Protein AF-A0A0V0GJ50-F1 (afdb_monomer_lite)

Organism: Solanum chacoense (NCBI:txid4108)

Structure (mmCIF, N/CA/C/O backbone):
data_AF-A0A0V0GJ50-F1
#
_entry.id   AF-A0A0V0GJ50-F1
#
loop_
_atom_site.group_PDB
_atom_site.id
_atom_site.type_symbol
_atom_site.label_atom_id
_atom_site.label_alt_id
_atom_site.label_comp_id
_atom_site.label_asym_id
_atom_site.label_entity_id
_atom_site.label_seq_id
_atom_site.pdbx_PDB_ins_code
_atom_site.Cartn_x
_atom_site.Cartn_y
_atom_site.Cartn_z
_atom_site.occupancy
_atom_site.B_iso_or_equiv
_atom_site.auth_seq_id
_atom_site.auth_comp_id
_atom_site.auth_asym_id
_atom_site.auth_atom_id
_atom_site.pdbx_PDB_model_num
ATOM 1 N N . MET A 1 1 ? 9.842 1.227 -31.474 1.00 52.62 1 MET A N 1
ATOM 2 C CA . MET A 1 1 ? 10.085 2.684 -31.326 1.00 52.62 1 MET A CA 1
ATOM 3 C C . MET A 1 1 ? 11.470 2.994 -30.755 1.00 52.62 1 MET A C 1
ATOM 5 O O . MET A 1 1 ? 12.160 3.793 -31.361 1.00 52.62 1 MET A O 1
ATOM 9 N N . LEU A 1 2 ? 11.927 2.341 -29.675 1.00 54.19 2 LEU A N 1
ATOM 10 C CA . LEU A 1 2 ? 13.280 2.541 -29.112 1.00 54.19 2 LEU A CA 1
ATOM 11 C C . LEU A 1 2 ? 14.427 2.216 -30.092 1.00 54.19 2 LEU A C 1
ATOM 13 O O . LEU A 1 2 ? 15.342 3.015 -30.232 1.00 54.19 2 LEU A O 1
ATOM 17 N N . LEU A 1 3 ? 14.342 1.101 -30.825 1.00 55.25 3 LEU A N 1
ATOM 18 C CA . LEU A 1 3 ? 15.394 0.654 -31.756 1.00 55.25 3 LEU A CA 1
ATOM 19 C C . LEU A 1 3 ? 15.713 1.666 -32.874 1.00 55.25 3 LEU A C 1
ATOM 21 O O . LEU A 1 3 ? 16.877 1.872 -33.199 1.00 55.25 3 LEU A O 1
ATOM 25 N N . LEU A 1 4 ? 14.694 2.347 -33.412 1.00 55.47 4 LEU A N 1
ATOM 26 C CA . LEU A 1 4 ? 14.863 3.349 -34.475 1.00 55.47 4 LEU A CA 1
ATOM 27 C C . LEU A 1 4 ? 15.578 4.616 -33.974 1.00 55.47 4 LEU A C 1
ATOM 29 O O . LEU A 1 4 ? 16.337 5.227 -34.723 1.00 55.47 4 LEU A O 1
ATOM 33 N N . CYS A 1 5 ? 15.381 4.997 -32.706 1.00 56.75 5 CYS A N 1
ATOM 34 C CA . CYS A 1 5 ? 16.052 6.156 -32.112 1.00 56.75 5 CYS A CA 1
ATOM 35 C C . CYS A 1 5 ? 17.549 5.907 -31.877 1.00 56.75 5 CYS A C 1
ATOM 37 O O . CYS A 1 5 ? 18.347 6.823 -32.055 1.00 56.75 5 CYS A O 1
ATOM 39 N N . VAL A 1 6 ? 17.939 4.681 -31.509 1.00 58.84 6 VAL A N 1
ATOM 40 C CA . VAL A 1 6 ? 19.347 4.347 -31.229 1.00 58.84 6 VAL A CA 1
ATOM 41 C C . VAL A 1 6 ? 20.166 4.240 -32.520 1.00 58.84 6 VAL A C 1
ATOM 43 O O . VAL A 1 6 ? 21.271 4.774 -32.593 1.00 58.84 6 VAL A O 1
ATOM 46 N N . HIS A 1 7 ? 19.573 3.680 -33.580 1.00 60.38 7 HIS A N 1
ATOM 47 C CA . HIS A 1 7 ? 20.211 3.585 -34.897 1.00 60.38 7 HIS A CA 1
ATOM 48 C C . HIS A 1 7 ? 20.483 4.962 -35.530 1.00 60.38 7 HIS A C 1
ATOM 50 O O . HIS A 1 7 ? 21.478 5.141 -36.228 1.00 60.38 7 HIS A O 1
ATOM 56 N N . ARG A 1 8 ? 19.620 5.953 -35.257 1.00 60.78 8 ARG A N 1
ATOM 57 C CA . ARG A 1 8 ? 19.763 7.337 -35.745 1.00 60.78 8 ARG A CA 1
ATOM 58 C C . ARG A 1 8 ? 20.894 8.109 -35.052 1.00 60.78 8 ARG A C 1
ATOM 60 O O . ARG A 1 8 ? 21.393 9.073 -35.619 1.00 60.78 8 ARG A O 1
ATOM 67 N N . LEU A 1 9 ? 21.292 7.694 -33.849 1.00 68.44 9 LEU A N 1
ATOM 68 C CA . LEU A 1 9 ? 22.364 8.318 -33.063 1.00 68.44 9 LEU A CA 1
ATOM 69 C C . LEU A 1 9 ? 23.732 7.639 -33.269 1.00 68.44 9 LEU A C 1
ATOM 71 O O . LEU A 1 9 ? 24.699 8.038 -32.630 1.00 68.44 9 LEU A O 1
ATOM 75 N N . GLY A 1 10 ? 23.827 6.625 -34.140 1.00 65.38 10 GLY A N 1
ATOM 76 C CA . GLY A 1 10 ? 25.086 5.930 -34.446 1.00 65.38 10 GLY A CA 1
ATOM 77 C C . GLY A 1 10 ? 25.575 4.975 -33.351 1.00 65.38 10 GLY A C 1
ATOM 78 O O . GLY A 1 10 ? 26.695 4.477 -33.429 1.00 65.38 10 GLY A O 1
ATOM 79 N N . TYR A 1 11 ? 24.750 4.695 -32.342 1.00 66.00 11 TYR A N 1
ATOM 80 C CA . TYR A 1 11 ? 25.083 3.751 -31.280 1.00 66.00 11 TYR A CA 1
ATOM 81 C C . TYR A 1 11 ? 24.530 2.363 -31.611 1.00 66.00 11 TYR A C 1
ATOM 83 O O . TYR A 1 11 ? 23.353 2.205 -31.933 1.00 66.00 11 TYR A O 1
ATOM 91 N N . VAL A 1 12 ? 25.370 1.334 -31.488 1.00 69.50 12 VAL A N 1
ATOM 92 C CA . VAL A 1 12 ? 24.926 -0.064 -31.510 1.00 69.50 12 VAL A CA 1
ATOM 93 C C . VAL A 1 12 ? 24.390 -0.3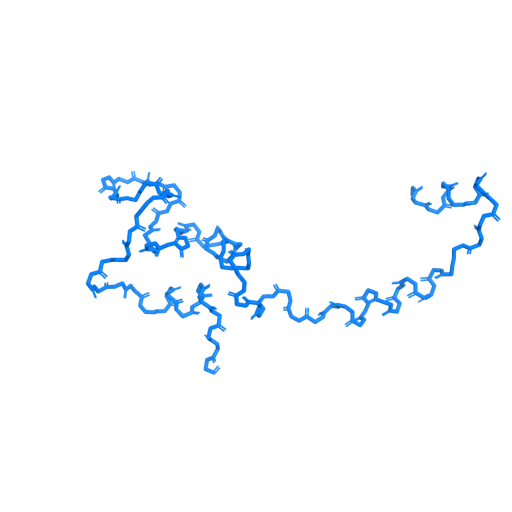84 -30.118 1.00 69.50 12 VAL A C 1
ATOM 95 O O . VAL A 1 12 ? 25.165 -0.477 -29.169 1.00 69.50 12 VAL A O 1
ATOM 98 N N . LEU A 1 13 ? 23.067 -0.510 -29.967 1.00 68.06 13 LEU A N 1
ATOM 99 C CA . LEU A 1 13 ? 22.486 -0.961 -28.702 1.00 68.06 13 LEU A CA 1
ATOM 100 C C . LEU A 1 13 ? 22.622 -2.488 -28.617 1.00 68.06 13 LEU A C 1
ATOM 102 O O . LEU A 1 13 ? 22.005 -3.181 -29.429 1.00 68.06 13 LEU A O 1
ATOM 106 N N . PRO A 1 14 ? 23.365 -3.039 -27.645 1.00 77.12 14 PRO A N 1
ATOM 107 C CA . PRO A 1 14 ? 23.435 -4.478 -27.453 1.00 77.12 14 PRO A CA 1
ATOM 108 C C . PRO A 1 14 ? 22.132 -4.960 -26.805 1.00 77.12 14 PRO A C 1
ATOM 110 O O . PRO A 1 14 ? 22.025 -5.066 -25.583 1.00 77.12 14 PRO A O 1
ATOM 113 N N . VAL A 1 15 ? 21.120 -5.223 -27.638 1.00 78.94 15 VAL A N 1
ATOM 114 C CA . VAL A 1 15 ? 19.772 -5.649 -27.218 1.00 78.94 15 VAL A CA 1
ATOM 115 C C . VAL A 1 15 ? 19.844 -6.848 -26.273 1.00 78.94 15 VAL A C 1
ATOM 117 O O . VAL A 1 15 ? 19.170 -6.850 -25.246 1.00 78.94 15 VAL A O 1
ATOM 120 N N . GLU A 1 16 ? 20.732 -7.799 -26.560 1.00 81.12 16 GLU A N 1
ATOM 121 C CA . GLU A 1 16 ? 20.990 -8.979 -25.727 1.00 81.12 16 GLU A CA 1
ATOM 122 C C . GLU A 1 16 ? 21.382 -8.615 -24.289 1.00 81.12 16 GLU A C 1
ATOM 124 O O . GLU A 1 16 ? 20.874 -9.192 -23.330 1.00 81.12 16 GLU A O 1
ATOM 129 N N . ILE A 1 17 ? 22.235 -7.600 -24.112 1.00 81.50 17 ILE A N 1
ATOM 130 C CA . ILE A 1 17 ? 22.649 -7.130 -22.784 1.00 81.50 17 ILE A CA 1
ATOM 131 C C . ILE A 1 17 ? 21.463 -6.484 -22.066 1.00 81.50 17 ILE A C 1
ATOM 133 O O . ILE A 1 17 ? 21.246 -6.746 -20.885 1.00 81.50 17 ILE A O 1
ATOM 137 N N . CYS A 1 18 ? 20.657 -5.681 -22.766 1.00 80.75 18 CYS A N 1
ATOM 138 C CA . CYS A 1 18 ? 19.458 -5.079 -22.183 1.00 80.75 18 CYS A CA 1
ATOM 139 C C . CYS 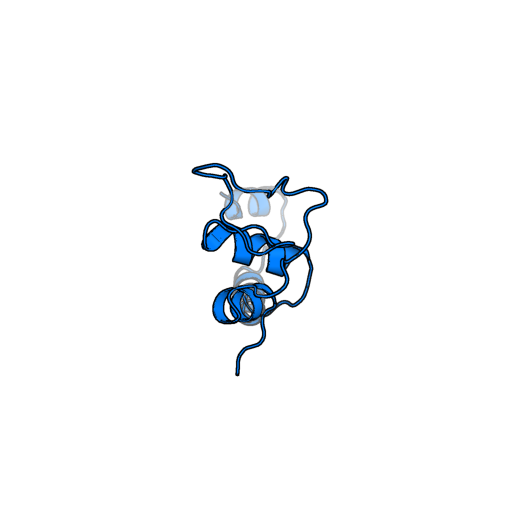A 1 18 ? 18.452 -6.145 -21.721 1.00 80.75 18 CYS A C 1
ATOM 141 O O . CYS A 1 18 ? 17.931 -6.048 -20.611 1.00 80.75 18 CYS A O 1
ATOM 143 N N . VAL A 1 19 ? 18.206 -7.172 -22.540 1.00 81.75 19 VAL A N 1
ATOM 144 C CA . VAL A 1 19 ? 17.319 -8.295 -22.197 1.00 81.75 19 VAL A CA 1
ATOM 145 C C . VAL A 1 19 ? 17.875 -9.079 -21.010 1.00 81.75 19 VAL A C 1
ATOM 147 O O . VAL A 1 19 ? 17.122 -9.400 -20.089 1.00 81.75 19 VAL A O 1
ATOM 150 N N . ASN A 1 20 ? 19.186 -9.323 -20.973 1.00 84.12 20 ASN A N 1
ATOM 151 C CA . ASN A 1 20 ? 19.837 -10.017 -19.865 1.00 84.12 20 ASN A CA 1
ATOM 152 C C . ASN A 1 20 ? 19.722 -9.223 -18.549 1.00 84.12 20 ASN A C 1
ATOM 154 O O . ASN A 1 20 ? 19.303 -9.766 -17.529 1.00 84.12 20 ASN A O 1
ATOM 158 N N . ILE A 1 21 ? 19.973 -7.908 -18.579 1.00 81.81 21 ILE A N 1
ATOM 159 C CA . ILE A 1 21 ? 19.780 -7.023 -17.419 1.00 81.81 21 ILE A CA 1
ATOM 160 C C . ILE A 1 21 ? 18.326 -7.066 -16.941 1.00 81.81 21 ILE A C 1
ATOM 162 O O . ILE A 1 21 ? 18.091 -7.214 -15.744 1.00 81.81 21 ILE A O 1
ATOM 166 N N . ILE A 1 22 ? 17.348 -6.969 -17.850 1.00 80.00 22 ILE A N 1
ATOM 167 C CA . ILE A 1 22 ? 15.924 -7.032 -17.490 1.00 80.00 22 ILE A CA 1
ATOM 168 C C . ILE A 1 22 ? 15.607 -8.370 -16.815 1.00 80.00 22 ILE A C 1
ATOM 170 O O . ILE A 1 22 ? 15.000 -8.376 -15.744 1.00 80.00 22 ILE A O 1
ATOM 174 N N . SER A 1 23 ? 16.086 -9.474 -17.386 1.00 79.81 23 SER A N 1
ATOM 175 C CA . SER A 1 23 ? 15.878 -10.835 -16.878 1.00 79.81 23 SER A CA 1
ATOM 176 C C . SER A 1 23 ? 16.465 -11.027 -15.476 1.00 79.81 23 SER A C 1
ATOM 178 O O . SER A 1 23 ? 15.802 -11.579 -14.601 1.00 79.81 23 SER A O 1
ATOM 180 N N . LEU A 1 24 ? 17.666 -10.498 -15.226 1.00 77.62 24 LEU A N 1
ATOM 181 C CA . LEU A 1 24 ? 18.320 -10.524 -13.911 1.00 77.62 24 LEU A CA 1
ATOM 182 C C . LEU A 1 24 ? 17.674 -9.553 -12.909 1.00 77.62 24 LEU A C 1
ATOM 184 O O . LEU A 1 24 ? 17.643 -9.811 -11.707 1.00 77.62 24 LEU A O 1
ATOM 188 N N . SER A 1 25 ? 17.138 -8.431 -13.393 1.00 70.12 25 SER A N 1
ATOM 189 C CA . SER A 1 25 ? 16.476 -7.412 -12.569 1.00 70.12 25 SER A CA 1
ATOM 190 C C . SER A 1 25 ? 15.031 -7.758 -12.201 1.00 70.12 25 SER A C 1
ATOM 192 O O . SER A 1 25 ? 14.467 -7.133 -11.301 1.00 70.12 25 SER A O 1
ATOM 194 N N . ALA A 1 26 ? 14.442 -8.777 -12.835 1.00 62.12 26 ALA A N 1
ATOM 195 C CA . ALA A 1 26 ? 13.092 -9.274 -12.569 1.00 62.12 26 ALA A CA 1
ATOM 196 C C . ALA A 1 26 ? 12.954 -10.009 -11.217 1.00 62.12 26 ALA A C 1
ATOM 198 O O . ALA A 1 26 ? 11.989 -10.744 -10.998 1.00 62.12 26 ALA A O 1
ATOM 199 N N . GLY A 1 27 ? 13.890 -9.795 -10.284 1.00 61.41 27 GLY A N 1
ATOM 200 C CA . GLY A 1 27 ? 13.726 -10.170 -8.884 1.00 61.41 27 GLY A CA 1
ATOM 201 C C . GLY A 1 27 ? 12.410 -9.620 -8.309 1.00 61.41 27 GLY A C 1
ATOM 202 O O . GLY A 1 27 ? 11.847 -8.656 -8.835 1.00 61.41 27 GLY A O 1
ATOM 203 N N . PRO A 1 28 ? 11.873 -10.222 -7.233 1.00 58.75 28 PRO A N 1
ATOM 204 C CA . PRO A 1 28 ? 10.487 -10.038 -6.816 1.00 58.75 28 PRO A CA 1
ATOM 205 C C . PRO A 1 28 ? 10.141 -8.559 -6.584 1.00 58.75 28 PRO A C 1
ATOM 207 O O . PRO A 1 28 ? 10.419 -7.978 -5.532 1.00 58.75 28 PRO A O 1
ATOM 210 N N . ILE A 1 29 ? 9.440 -7.963 -7.557 1.00 58.88 29 ILE A N 1
ATOM 211 C CA . ILE A 1 29 ? 8.957 -6.566 -7.564 1.00 58.88 29 ILE A CA 1
ATOM 212 C C . ILE A 1 29 ? 8.077 -6.266 -6.322 1.00 58.88 29 ILE A C 1
ATOM 214 O O . ILE A 1 29 ? 7.857 -5.109 -5.925 1.00 58.88 29 ILE A O 1
ATOM 218 N N . SER A 1 30 ? 7.587 -7.319 -5.666 1.00 59.59 30 SER A N 1
ATOM 219 C CA . SER A 1 30 ? 6.665 -7.317 -4.531 1.00 59.59 30 SER A CA 1
ATOM 220 C C . SER A 1 30 ? 7.319 -7.444 -3.143 1.00 59.59 30 SER A C 1
ATOM 222 O O . SER A 1 30 ? 6.629 -7.188 -2.154 1.00 59.59 30 SER A O 1
ATOM 224 N N . GLY A 1 31 ? 8.616 -7.764 -3.033 1.00 66.06 31 GLY A N 1
ATOM 225 C CA . GLY A 1 31 ? 9.265 -8.079 -1.744 1.00 66.06 31 GLY A CA 1
ATOM 226 C C . GLY A 1 31 ? 9.795 -6.880 -0.943 1.00 66.06 31 GLY A C 1
ATOM 227 O O . GLY A 1 31 ? 10.128 -6.998 0.235 1.00 66.06 31 GLY A O 1
ATOM 228 N N . GLY A 1 32 ? 9.877 -5.698 -1.559 1.00 76.62 32 GLY A N 1
ATOM 229 C CA . GLY A 1 32 ? 10.502 -4.530 -0.934 1.00 76.62 32 GLY A CA 1
ATOM 230 C C . GLY A 1 32 ? 9.797 -4.060 0.348 1.00 76.62 32 GLY A C 1
ATOM 231 O O . GLY A 1 32 ? 8.575 -3.889 0.388 1.00 76.62 32 GLY A O 1
ATOM 232 N N . ARG A 1 33 ? 10.583 -3.756 1.389 1.00 84.44 33 ARG A N 1
ATOM 233 C CA . ARG A 1 33 ? 10.107 -3.145 2.652 1.00 84.44 33 ARG A CA 1
ATOM 234 C C . ARG A 1 33 ? 10.039 -1.612 2.600 1.00 84.44 33 ARG A C 1
ATOM 236 O O . ARG A 1 33 ? 9.588 -0.978 3.554 1.00 84.44 33 ARG A O 1
ATOM 243 N N . SER A 1 34 ? 10.460 -1.016 1.483 1.00 88.88 34 SER A N 1
ATOM 244 C CA . SER A 1 34 ? 10.484 0.435 1.290 1.00 88.88 34 SER A CA 1
ATOM 245 C C . SER A 1 34 ? 9.088 1.057 1.372 1.00 88.88 34 SER A C 1
ATOM 247 O O . SER A 1 34 ? 8.076 0.436 1.032 1.00 88.88 34 SER A O 1
ATOM 249 N N . THR A 1 35 ? 9.020 2.331 1.764 1.00 90.56 35 THR A N 1
ATOM 250 C CA . THR A 1 35 ? 7.761 3.094 1.805 1.00 90.56 35 THR A CA 1
ATOM 251 C C . THR A 1 35 ? 7.042 3.080 0.455 1.00 90.56 35 THR A C 1
ATOM 253 O O . THR A 1 35 ? 5.815 2.989 0.408 1.00 90.56 35 THR A O 1
ATOM 256 N N . TYR A 1 36 ? 7.796 3.119 -0.647 1.00 90.69 36 TYR A N 1
ATOM 257 C CA . TYR A 1 36 ? 7.248 3.010 -1.997 1.00 90.69 36 TYR A CA 1
ATOM 258 C C . TYR A 1 36 ? 6.569 1.652 -2.237 1.00 90.69 36 TYR A C 1
ATOM 260 O O . TYR A 1 36 ? 5.414 1.609 -2.664 1.00 90.69 36 TYR A O 1
ATOM 268 N N . ALA A 1 37 ? 7.230 0.546 -1.887 1.00 90.25 37 ALA A N 1
ATOM 269 C CA . ALA A 1 37 ? 6.666 -0.794 -2.037 1.00 90.25 37 ALA A CA 1
ATOM 270 C C . ALA A 1 37 ? 5.422 -1.010 -1.159 1.00 90.25 37 ALA A C 1
ATOM 272 O O . ALA A 1 37 ? 4.432 -1.578 -1.623 1.00 90.25 37 ALA A O 1
ATOM 273 N N . ARG A 1 38 ? 5.426 -0.494 0.077 1.00 91.88 38 ARG A N 1
ATOM 274 C CA . ARG A 1 38 ? 4.254 -0.524 0.973 1.00 91.88 38 ARG A CA 1
ATOM 275 C C . ARG A 1 38 ? 3.076 0.264 0.392 1.00 91.88 38 ARG A C 1
ATOM 277 O O . ARG A 1 38 ? 1.950 -0.227 0.392 1.00 91.88 38 ARG A O 1
ATOM 284 N N . LYS A 1 39 ? 3.329 1.466 -0.147 1.00 92.75 39 LYS A N 1
ATOM 285 C CA . LYS A 1 39 ? 2.315 2.296 -0.828 1.00 92.75 39 LYS A CA 1
ATOM 286 C C . LYS A 1 39 ? 1.700 1.567 -2.020 1.00 92.75 39 LYS A C 1
ATOM 288 O O . LYS A 1 39 ? 0.483 1.591 -2.169 1.00 92.75 39 LYS A O 1
ATOM 293 N N . ARG A 1 40 ? 2.523 0.919 -2.846 1.00 91.50 40 ARG A N 1
ATOM 294 C CA . ARG A 1 40 ? 2.069 0.175 -4.028 1.00 91.50 40 ARG A CA 1
ATOM 295 C C . ARG A 1 40 ? 1.164 -0.998 -3.650 1.00 91.50 40 ARG A C 1
ATOM 297 O O . ARG A 1 40 ? 0.072 -1.114 -4.192 1.00 91.50 40 ARG A O 1
ATOM 304 N N . ARG A 1 41 ? 1.579 -1.798 -2.662 1.00 91.94 41 ARG A N 1
ATOM 305 C CA . ARG A 1 41 ? 0.802 -2.944 -2.161 1.00 91.94 41 ARG A CA 1
ATOM 306 C C . ARG A 1 41 ? -0.499 -2.533 -1.490 1.00 91.94 41 ARG A C 1
ATOM 308 O O . ARG A 1 41 ? -1.515 -3.179 -1.679 1.00 91.94 41 ARG A O 1
ATOM 315 N N . ALA A 1 42 ? -0.506 -1.434 -0.743 1.00 93.62 42 ALA A N 1
ATOM 316 C CA . ALA A 1 42 ? -1.749 -0.939 -0.165 1.00 93.62 42 ALA A CA 1
ATOM 317 C C . ALA A 1 42 ? -2.747 -0.501 -1.256 1.00 93.62 42 ALA A C 1
ATOM 319 O O . ALA A 1 42 ? -3.925 -0.844 -1.175 1.00 93.62 42 ALA A O 1
ATOM 320 N N . ARG A 1 43 ? -2.271 0.174 -2.317 1.00 92.81 43 ARG A N 1
ATOM 321 C CA . ARG A 1 43 ? -3.109 0.566 -3.465 1.00 92.81 43 ARG A CA 1
ATOM 322 C C . ARG A 1 43 ? -3.680 -0.634 -4.216 1.00 92.81 43 ARG A C 1
ATOM 324 O O . ARG A 1 43 ? -4.845 -0.580 -4.585 1.00 92.81 43 ARG A O 1
ATOM 331 N N . SER A 1 44 ? -2.910 -1.711 -4.395 1.00 92.31 44 SER A N 1
ATOM 332 C CA . SER A 1 44 ? -3.381 -2.897 -5.126 1.00 92.31 44 SER A CA 1
ATOM 333 C C . SER A 1 44 ? -4.553 -3.614 -4.448 1.00 92.31 44 SER A C 1
ATOM 335 O O . SER A 1 44 ? -5.255 -4.365 -5.108 1.00 92.31 44 SER A O 1
ATOM 337 N N . ILE A 1 45 ? -4.780 -3.380 -3.150 1.00 93.12 45 ILE A N 1
ATOM 338 C CA . ILE A 1 45 ? -5.918 -3.931 -2.396 1.00 93.12 45 ILE A CA 1
ATOM 339 C C . ILE A 1 45 ? -6.914 -2.855 -1.921 1.00 93.12 45 ILE A C 1
ATOM 341 O O . ILE A 1 45 ? -7.756 -3.137 -1.070 1.00 93.12 45 ILE A O 1
ATOM 345 N N . GLY A 1 46 ? -6.806 -1.612 -2.412 1.00 93.06 46 GLY A N 1
ATOM 346 C CA . GLY A 1 46 ? -7.719 -0.515 -2.045 1.00 93.06 46 GLY A CA 1
ATOM 347 C C . GLY A 1 46 ? -7.628 -0.087 -0.574 1.00 93.06 46 GLY A C 1
ATOM 348 O O . GLY A 1 46 ? -8.640 0.149 0.094 1.00 93.06 46 GLY A O 1
ATOM 349 N N . ARG A 1 47 ? -6.413 -0.053 -0.015 1.00 93.69 47 ARG A N 1
ATOM 350 C CA . ARG A 1 47 ? -6.158 0.241 1.403 1.00 93.69 47 ARG A CA 1
ATOM 351 C C . ARG A 1 47 ? -5.141 1.364 1.581 1.00 93.69 47 ARG A C 1
ATOM 353 O O . ARG A 1 47 ? -4.282 1.618 0.739 1.00 93.69 47 ARG A O 1
ATOM 360 N N . CYS A 1 48 ? -5.183 2.008 2.743 1.00 94.50 48 CYS A N 1
ATOM 361 C CA . CYS A 1 48 ? -4.152 2.948 3.164 1.00 94.50 48 CYS A CA 1
ATOM 362 C C . CYS A 1 48 ? -2.911 2.211 3.692 1.00 94.50 48 CYS A C 1
ATOM 364 O O . CYS A 1 48 ? -3.003 1.344 4.558 1.00 94.50 48 CYS A O 1
ATOM 366 N N . TRP A 1 49 ? -1.722 2.618 3.247 1.00 94.00 49 TRP A N 1
ATOM 367 C CA . TRP A 1 49 ? -0.445 2.028 3.675 1.00 94.00 49 TRP A CA 1
ATOM 368 C C . TRP A 1 49 ? -0.053 2.353 5.130 1.00 94.00 49 TRP A C 1
ATOM 370 O O . TRP A 1 49 ? 0.834 1.696 5.683 1.00 94.00 49 TRP A O 1
ATOM 380 N N . ARG A 1 50 ? -0.687 3.373 5.733 1.00 93.31 50 ARG A N 1
ATOM 381 C CA . ARG A 1 50 ? -0.434 3.832 7.110 1.00 93.31 50 ARG A CA 1
ATOM 382 C C . ARG A 1 50 ? -1.332 3.125 8.116 1.00 93.31 50 ARG A C 1
ATOM 384 O O . ARG A 1 50 ? -0.833 2.471 9.024 1.00 93.31 50 ARG A O 1
ATOM 391 N N . CYS A 1 51 ? -2.649 3.279 7.956 1.00 94.00 51 CYS A N 1
ATOM 392 C CA . CYS A 1 51 ? -3.648 2.797 8.912 1.00 94.00 51 CYS A CA 1
ATOM 393 C C . CYS A 1 51 ? -4.358 1.506 8.490 1.00 94.00 51 CYS A C 1
ATOM 395 O O . CYS A 1 51 ? -5.163 0.989 9.262 1.00 94.00 51 CYS A O 1
ATOM 397 N N . TYR A 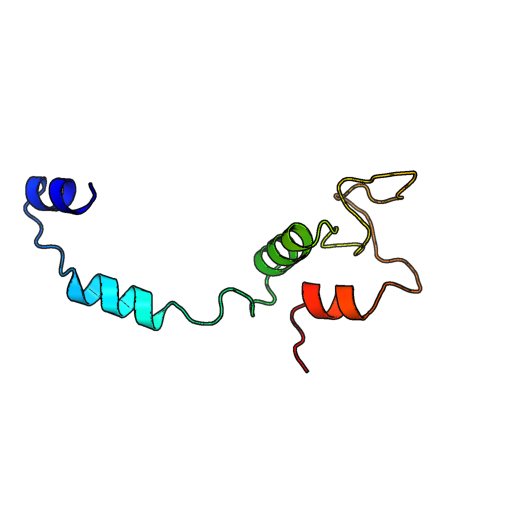1 52 ? -4.087 0.994 7.284 1.00 93.31 52 TYR A N 1
ATOM 398 C CA . TYR A 1 52 ? -4.628 -0.269 6.759 1.00 93.31 52 TYR A CA 1
ATOM 399 C C . TYR A 1 52 ? -6.160 -0.303 6.576 1.00 93.31 52 TYR A C 1
ATOM 401 O O . TYR A 1 52 ? -6.736 -1.347 6.265 1.00 93.31 52 TYR A O 1
ATOM 409 N N . ARG A 1 53 ? -6.843 0.838 6.731 1.00 92.44 53 ARG A N 1
ATOM 410 C CA . ARG A 1 53 ? -8.276 0.998 6.434 1.00 92.44 53 ARG A CA 1
ATOM 411 C C . ARG A 1 53 ? -8.519 1.116 4.926 1.00 92.44 53 ARG A C 1
ATOM 413 O O . ARG A 1 53 ? -7.587 1.399 4.174 1.00 92.44 53 ARG A O 1
ATOM 420 N N . VAL A 1 54 ? -9.763 0.882 4.501 1.00 92.00 54 VAL A N 1
ATOM 421 C CA . VAL A 1 54 ? -10.217 1.072 3.108 1.00 92.00 54 VAL A CA 1
ATOM 422 C C . VAL A 1 54 ? -9.961 2.512 2.671 1.00 92.00 54 VAL A C 1
ATOM 424 O O . VAL A 1 54 ? -10.283 3.448 3.409 1.00 92.00 54 VAL A O 1
ATOM 427 N N . TYR A 1 55 ? -9.350 2.663 1.496 1.00 90.31 55 TYR A N 1
ATOM 428 C CA . TYR A 1 55 ? -9.118 3.946 0.845 1.00 90.31 55 TYR A CA 1
ATOM 429 C C . TYR A 1 55 ? -9.121 3.761 -0.687 1.00 90.31 55 TYR A C 1
ATOM 431 O O . TYR A 1 55 ? -8.326 2.947 -1.166 1.00 90.31 55 TYR A O 1
ATOM 439 N N . PRO A 1 56 ? -9.933 4.510 -1.461 1.00 88.50 56 PRO A N 1
ATOM 440 C CA . PRO A 1 56 ? -10.809 5.619 -1.056 1.00 88.50 56 PRO A CA 1
ATOM 441 C C . PRO A 1 56 ? -11.914 5.197 -0.071 1.00 88.50 56 PRO A C 1
ATOM 443 O O . PRO A 1 56 ? -12.360 4.052 -0.109 1.00 88.50 56 PRO A O 1
ATOM 446 N N . PRO A 1 57 ? -12.298 6.060 0.883 1.00 84.06 57 PRO A N 1
ATOM 447 C CA . PRO A 1 57 ? -13.268 5.705 1.909 1.00 84.06 57 PRO A CA 1
ATOM 448 C C . PRO A 1 57 ? -14.667 5.552 1.295 1.00 84.06 57 PRO A C 1
ATOM 450 O O . PRO A 1 57 ? -15.142 6.459 0.627 1.00 84.06 57 PRO A O 1
ATOM 453 N N . ILE A 1 58 ? -15.320 4.412 1.538 1.00 80.50 58 ILE A N 1
ATOM 454 C CA . ILE A 1 58 ? -16.663 4.126 0.999 1.00 80.50 58 ILE A CA 1
ATOM 455 C C . ILE A 1 58 ? -17.756 4.687 1.931 1.00 80.50 58 ILE A C 1
ATOM 457 O O . ILE A 1 58 ? -18.747 5.226 1.460 1.00 80.50 58 ILE A O 1
ATOM 461 N N . CYS A 1 59 ? -17.555 4.640 3.255 1.00 75.25 59 CYS A N 1
ATOM 462 C CA . CYS A 1 59 ? -18.444 5.258 4.250 1.00 75.25 59 CYS A CA 1
ATOM 463 C C . CYS A 1 59 ? -17.718 5.465 5.598 1.00 75.25 59 CYS A C 1
ATOM 465 O O . CYS A 1 59 ? -17.034 4.554 6.067 1.00 75.25 59 CYS A O 1
ATOM 467 N N . ASN A 1 60 ? -17.836 6.655 6.211 1.00 77.44 60 ASN A N 1
ATOM 468 C CA . ASN A 1 60 ? -17.380 7.019 7.575 1.00 77.44 60 ASN A CA 1
ATOM 469 C C . ASN A 1 60 ? -15.990 6.508 8.021 1.00 77.44 60 ASN A C 1
ATOM 471 O O . ASN A 1 60 ? -15.717 6.304 9.208 1.00 77.44 60 ASN A O 1
ATOM 475 N N . SER A 1 61 ? -15.067 6.308 7.081 1.00 82.81 61 SER A N 1
ATOM 476 C CA . SER A 1 61 ? -13.714 5.861 7.399 1.00 82.81 61 SER A CA 1
ATOM 477 C C . SER A 1 61 ? -12.912 7.023 7.973 1.00 82.81 61 SER A C 1
ATOM 479 O O . SER A 1 61 ? -12.730 8.050 7.329 1.00 82.81 61 SER A O 1
ATOM 481 N N . LYS A 1 62 ? -12.334 6.827 9.160 1.00 84.94 62 LYS A N 1
ATOM 482 C CA . LYS A 1 62 ? -11.417 7.780 9.816 1.00 84.94 62 LYS A CA 1
ATOM 483 C C . LYS A 1 62 ? -10.031 7.852 9.137 1.00 84.94 62 LYS A C 1
ATOM 485 O O . LYS A 1 62 ? -9.020 8.036 9.813 1.00 84.94 62 LYS A O 1
ATOM 490 N N . CYS A 1 63 ? -9.933 7.554 7.842 1.00 90.88 63 CYS A N 1
ATOM 491 C CA . CYS A 1 63 ? -8.676 7.523 7.097 1.00 90.88 63 CYS A CA 1
ATOM 492 C C . CYS A 1 63 ? -8.538 8.775 6.229 1.00 90.88 63 CYS A C 1
ATOM 494 O O . CYS A 1 63 ? -9.219 8.910 5.221 1.00 90.88 63 CYS A O 1
ATOM 496 N N . ASP A 1 64 ? -7.577 9.628 6.570 1.00 89.38 64 ASP A N 1
ATOM 497 C CA . ASP A 1 64 ? -7.221 10.839 5.820 1.00 89.38 64 ASP A CA 1
ATOM 498 C C . ASP A 1 64 ? -6.117 10.604 4.763 1.00 89.38 64 ASP A C 1
ATOM 500 O O . ASP A 1 64 ? -5.740 11.518 4.036 1.00 89.38 64 ASP A O 1
ATOM 504 N N . ASN A 1 65 ? -5.541 9.394 4.713 1.00 88.62 65 ASN A N 1
ATOM 505 C CA . ASN A 1 65 ? -4.385 9.010 3.888 1.00 88.62 65 ASN A CA 1
ATOM 506 C C . ASN A 1 65 ? -3.130 9.910 4.038 1.00 88.62 65 ASN A C 1
ATOM 508 O O . ASN A 1 65 ? -2.171 9.768 3.276 1.00 88.62 65 ASN A O 1
ATOM 512 N N . ARG A 1 66 ? -3.097 10.800 5.039 1.00 89.50 66 ARG A N 1
ATOM 513 C CA . ARG A 1 66 ? -2.017 11.771 5.281 1.00 89.50 66 ARG A CA 1
ATOM 514 C C . ARG A 1 66 ? -1.361 11.542 6.634 1.00 89.50 66 ARG A C 1
ATOM 516 O O . ARG A 1 66 ? -0.165 11.260 6.677 1.00 89.50 66 ARG A O 1
ATOM 523 N N . THR A 1 67 ? -2.135 11.585 7.716 1.00 92.44 67 THR A N 1
ATOM 524 C CA . THR A 1 67 ? -1.645 11.515 9.104 1.00 92.44 67 THR A CA 1
ATOM 525 C C . THR A 1 67 ? -2.192 10.327 9.894 1.00 92.44 67 THR A C 1
ATOM 527 O O . THR A 1 67 ? -1.680 10.024 10.972 1.00 92.44 67 THR A O 1
ATOM 530 N N . CYS A 1 68 ? -3.151 9.587 9.332 1.00 91.62 68 CYS A N 1
ATOM 531 C CA . CYS A 1 68 ? -3.790 8.445 9.970 1.00 91.62 68 CYS A CA 1
ATOM 532 C C . CYS A 1 68 ? -2.795 7.419 10.527 1.00 91.62 68 CYS A C 1
ATOM 534 O O . CYS A 1 68 ? -1.714 7.163 9.974 1.00 91.62 68 CYS A O 1
ATOM 536 N N . ARG A 1 69 ? -3.219 6.806 11.633 1.00 92.25 69 ARG A N 1
ATOM 537 C CA . ARG A 1 69 ? -2.507 5.757 12.361 1.00 92.25 69 ARG A CA 1
ATOM 538 C C . ARG A 1 69 ? -3.347 4.474 12.398 1.00 92.25 69 ARG A C 1
ATOM 540 O O . ARG A 1 69 ? -4.575 4.559 12.283 1.00 92.25 69 ARG A O 1
ATOM 547 N N . PRO A 1 70 ? -2.715 3.294 12.515 1.00 91.81 70 PRO A N 1
ATOM 548 C CA . PRO A 1 70 ? -3.429 2.043 12.762 1.00 91.81 70 PRO A CA 1
ATOM 549 C C . PRO A 1 70 ? -4.314 2.155 14.011 1.00 91.81 70 PRO A C 1
ATOM 551 O O . PRO A 1 70 ? -3.949 2.843 14.961 1.00 91.81 70 PRO A O 1
ATOM 554 N N . GLY A 1 71 ? -5.473 1.493 14.002 1.00 85.94 71 GLY A N 1
ATOM 555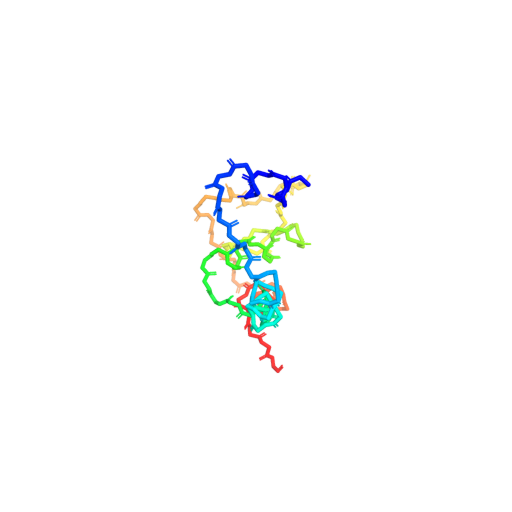 C CA . GLY A 1 71 ? -6.259 1.292 15.225 1.00 85.94 71 GLY A CA 1
ATOM 556 C C . GLY A 1 71 ? -5.622 0.242 16.142 1.00 85.94 71 GLY A C 1
ATOM 557 O O . GLY A 1 71 ? -4.588 -0.322 15.797 1.00 85.94 71 GLY A O 1
ATOM 558 N N . ILE A 1 72 ? -6.270 -0.044 17.275 1.00 85.44 72 ILE A N 1
ATOM 559 C CA . ILE A 1 72 ? -5.802 -1.029 18.269 1.00 85.44 72 ILE A CA 1
ATOM 560 C C . ILE A 1 72 ? -5.746 -2.445 17.667 1.00 85.44 72 ILE A C 1
ATOM 562 O O . ILE A 1 72 ? -4.778 -3.166 17.873 1.00 85.44 72 ILE A O 1
ATOM 566 N N . SER A 1 73 ? -6.741 -2.817 16.857 1.00 86.75 73 SER A N 1
ATOM 567 C CA . SER A 1 73 ? -6.875 -4.149 16.252 1.00 86.75 73 SER A CA 1
ATOM 568 C C . SER A 1 73 ? -6.969 -4.083 14.717 1.00 86.75 73 SER A C 1
ATOM 570 O O . SER A 1 73 ? -8.041 -4.265 14.134 1.00 86.75 73 SER A O 1
ATOM 572 N N . PRO A 1 74 ? -5.867 -3.777 14.002 1.00 88.25 74 PRO A N 1
ATOM 573 C CA . PRO A 1 74 ? -5.872 -3.814 12.546 1.00 88.25 74 PRO A CA 1
ATOM 574 C C . PRO A 1 74 ? -5.929 -5.264 12.048 1.00 88.25 74 PRO A C 1
ATOM 576 O O . PRO A 1 74 ? -5.408 -6.178 12.683 1.00 88.25 74 PRO A O 1
ATOM 579 N N . ASN A 1 75 ? -6.508 -5.479 10.865 1.00 91.56 75 ASN A N 1
ATOM 580 C CA . ASN A 1 75 ? -6.502 -6.796 10.230 1.00 91.56 75 ASN A CA 1
ATOM 581 C C . ASN A 1 75 ? -5.055 -7.233 9.939 1.00 91.56 75 ASN A C 1
ATOM 583 O O . ASN A 1 75 ? -4.410 -6.695 9.037 1.00 91.56 75 ASN A O 1
ATOM 587 N N . TYR A 1 76 ? -4.558 -8.215 10.695 1.00 91.81 76 TYR A N 1
ATOM 588 C CA . TYR A 1 76 ? -3.158 -8.632 10.646 1.00 91.81 76 TYR A CA 1
ATOM 589 C C . TYR A 1 76 ? -2.741 -9.134 9.260 1.00 91.81 76 TYR A C 1
ATOM 591 O O . TYR A 1 76 ? -1.675 -8.765 8.783 1.00 91.81 76 TYR A O 1
ATOM 599 N N . LYS A 1 77 ? -3.615 -9.861 8.549 1.00 92.25 77 LYS A N 1
ATOM 600 C CA . LYS A 1 77 ? -3.341 -10.330 7.178 1.00 92.25 77 LYS A CA 1
ATOM 601 C C . LYS A 1 77 ? -3.023 -9.160 6.241 1.00 92.25 77 LYS A C 1
ATOM 603 O O . LYS A 1 77 ? -2.065 -9.216 5.475 1.00 92.25 77 LYS A O 1
ATOM 608 N N . VAL A 1 78 ? -3.780 -8.066 6.356 1.00 93.44 78 VAL A N 1
ATOM 609 C CA . VAL A 1 78 ? -3.559 -6.836 5.575 1.00 93.44 78 VAL A CA 1
ATOM 610 C C . VAL A 1 78 ? -2.252 -6.153 5.976 1.00 93.44 78 VAL A C 1
ATOM 612 O O . VAL A 1 78 ? -1.502 -5.700 5.111 1.00 93.44 78 VAL A O 1
ATOM 615 N N . VAL A 1 79 ? -1.953 -6.084 7.276 1.00 93.50 79 VAL A N 1
ATOM 616 C CA . VAL A 1 79 ? -0.700 -5.498 7.776 1.00 93.50 79 VAL A CA 1
ATOM 617 C C . VAL A 1 79 ? 0.506 -6.266 7.240 1.00 93.50 79 VAL A C 1
ATOM 619 O O . VAL A 1 79 ? 1.420 -5.651 6.693 1.00 93.50 79 VAL A O 1
ATOM 622 N N . THR A 1 80 ? 0.487 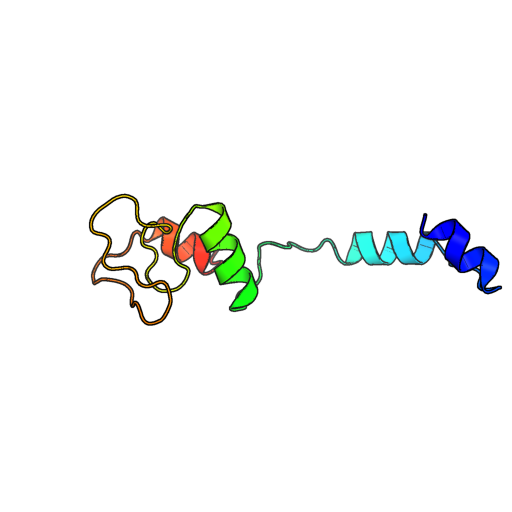-7.590 7.354 1.00 91.81 80 THR A N 1
ATOM 623 C CA . THR A 1 80 ? 1.538 -8.506 6.900 1.00 91.81 80 THR A CA 1
ATOM 624 C C . THR A 1 80 ? 1.744 -8.389 5.391 1.00 91.81 80 THR A C 1
ATOM 626 O O . THR A 1 80 ? 2.864 -8.117 4.943 1.00 91.81 80 THR A O 1
ATOM 629 N N . PHE A 1 81 ? 0.651 -8.411 4.617 1.00 91.88 81 PHE A N 1
ATOM 630 C CA . PHE A 1 81 ? 0.688 -8.207 3.169 1.00 91.88 81 PHE A CA 1
ATOM 631 C C . PHE A 1 81 ? 1.219 -6.830 2.762 1.00 91.88 81 PHE A C 1
ATOM 633 O O . PHE A 1 81 ? 1.937 -6.743 1.774 1.00 91.88 81 PHE A O 1
ATOM 640 N N . ILE A 1 82 ? 0.902 -5.748 3.487 1.00 92.06 82 ILE A N 1
ATOM 641 C CA . ILE A 1 82 ? 1.386 -4.390 3.168 1.00 92.06 82 ILE A CA 1
ATOM 642 C C . ILE A 1 82 ? 2.819 -4.165 3.658 1.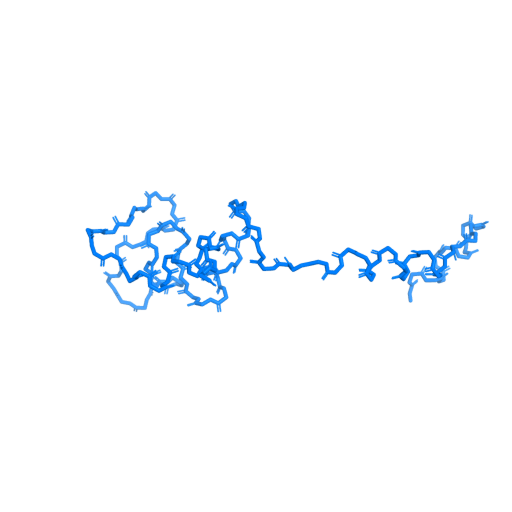00 92.06 82 ILE A C 1
ATOM 644 O O . ILE A 1 82 ? 3.550 -3.395 3.040 1.00 92.06 82 ILE A O 1
ATOM 648 N N . ARG A 1 83 ? 3.251 -4.800 4.754 1.00 90.56 83 ARG A N 1
ATOM 649 C CA . ARG A 1 83 ? 4.623 -4.681 5.285 1.00 90.56 83 ARG A CA 1
ATOM 650 C C . ARG A 1 83 ? 5.614 -5.551 4.530 1.00 90.56 83 ARG A C 1
ATOM 652 O O . ARG A 1 83 ? 6.728 -5.109 4.277 1.00 90.56 83 ARG A O 1
ATOM 659 N N . GLY A 1 84 ? 5.174 -6.697 4.024 1.00 85.38 84 GLY A N 1
ATOM 660 C CA . GLY A 1 84 ? 5.978 -7.564 3.143 1.00 85.38 84 GLY A CA 1
ATOM 661 C C . GLY A 1 84 ? 6.703 -8.598 3.952 1.00 85.38 84 GLY A C 1
ATOM 662 O O . GLY A 1 84 ? 7.854 -8.913 3.687 1.00 85.38 84 GLY A O 1
ATOM 663 N N . TRP A 1 85 ? 6.032 -9.027 5.008 1.00 73.94 85 TRP A N 1
ATOM 664 C CA . TRP A 1 85 ? 6.422 -10.188 5.760 1.00 73.94 85 TRP A CA 1
ATOM 665 C C . TRP A 1 85 ? 5.731 -11.338 5.041 1.00 73.94 85 TRP A C 1
ATOM 667 O O . TRP A 1 85 ? 4.506 -11.407 5.033 1.00 73.94 85 TRP A O 1
ATOM 677 N N . SER A 1 86 ? 6.501 -12.145 4.322 1.00 59.25 86 SER A N 1
ATOM 678 C CA . SER A 1 86 ? 6.068 -13.505 4.030 1.00 59.25 86 SER A CA 1
ATOM 679 C C . SER A 1 86 ? 6.479 -14.317 5.256 1.00 59.25 86 SER A C 1
ATOM 681 O O . SER A 1 86 ? 7.592 -14.139 5.755 1.00 59.25 86 SER A O 1
ATOM 683 N N . ASN A 1 87 ? 5.539 -15.102 5.786 1.00 49.59 87 ASN A N 1
ATOM 684 C CA . ASN A 1 87 ? 5.933 -16.351 6.430 1.00 49.59 87 ASN A CA 1
ATOM 685 C C . ASN A 1 87 ? 6.481 -17.286 5.352 1.00 49.59 87 ASN A C 1
ATOM 687 O O . ASN A 1 87 ? 6.094 -17.085 4.171 1.00 49.59 87 ASN A O 1
#

Radius of gyration: 20.0 Å; chains: 1; bounding box: 44×28×54 Å

Secondary structure (DSSP, 8-state):
-HHHHHHHTT----HHHHHHHHHHH-S-TT---SHHHHHHHHHHTTB-TTT--BSS-SSS----SSS----SS--HHHHHHHHT---

Foldseek 3Di:
DVVVVCVVVVHDDPVVVVVVCVVVVPPPPQQDQDPVSLCVQQVVVQAQSAARHHPVDPPDDPDPSPDDHHDPDHDVVSNCSSRRDDD

InterPro domains:
  IPR002568 Carlavirus nucleic acid-binding protein [PF01623] (7-82)

pLDDT: mean 81.02, std 13.06, range [49.59, 94.5]

Sequence (87 aa):
MLLLCVHRLGYVLPVEICVNIISLSAGPISGGRSTYARKRRARSIGRCWRCYRVYPPICNSKCDNRTCRPGISPNYKVVTFIRGWSN